Protein AF-A0A7L4PED5-F1 (afdb_monomer)

pLDDT: mean 73.55, std 10.2, range [44.81, 88.31]

Solvent-accessible surface area (backbone atoms only — not comparable to full-atom values): 6366 Å² total; per-residue (Å²): 134,79,82,50,71,69,56,57,51,51,52,54,52,52,54,52,50,52,54,52,52,51,51,52,52,52,51,52,55,49,51,56,51,48,53,55,50,48,52,54,48,50,52,52,55,54,43,33,33,73,66,26,51,54,48,44,52,56,38,33,75,76,41,46,76,58,37,52,53,51,50,54,53,52,53,53,35,44,74,69,58,78,46,86,58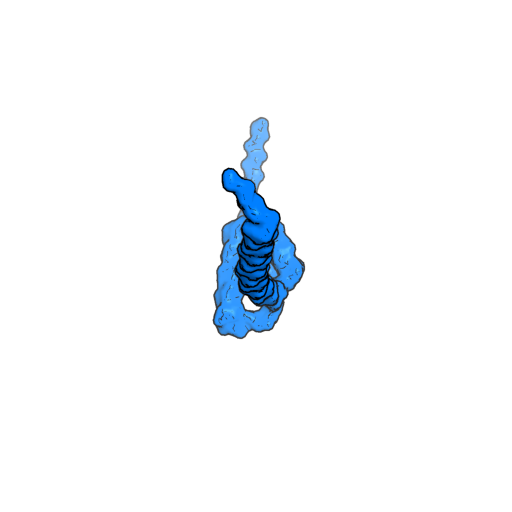,56,44,43,45,68,58,55,46,51,53,50,61,74,65,50,70,78,71,82,76,79,76,76,81,76,133

Secondary structure (DSSP, 8-state):
-PPPHHHHHHHHHHHHHHHHHHHHHHHHHHHHHHHHHHHHHHHHHHHB-HHHHHHHHHHHHH-HHHHHHHHHHHHHHHHTT---SPBPHHHHHHHHHHS--S---------

Nearest PDB structures (foldseek):
  6iqc-assembly1_A  TM=5.402E-01  e=1.244E-05  Saccharolobus solfataricus P2
  2cru-assembly1_A  TM=6.085E-01  e=1.647E-02  Homo sapiens
  6vmt-assembly1_A  TM=6.119E-01  e=2.026E-02  Leishmania major
  2k6b-assembly1_A  TM=5.096E-01  e=1.015E-02  Homo sapiens
  2fh0-assembly1_A  TM=7.480E-01  e=1.611E-01  Saccharomyces cerevisiae

Foldseek 3Di:
DDDDPVNVVVVVVVVVVVVVVVVVVVVVVVVVVVVVVVVVVVVVCFAAPPLRVVVLVVCCVVPVVLSVVVVVVSVVCVVVVVDRGHDDPVNSVVSCVVPVDPDPPPPPDDD

Sequence (111 aa):
MYMTNDELEGIRRKKLEELKQEQIRIAQEEAAKEELQAKKQSILRSILTPKARERLNSVRTTRPSFADQVELQLIALVQSGQIRQQVNDDQLKRILLLLQPKKKDINIRRI

Mean predicted aligned error: 13.41 Å

Structure (mmCIF, N/CA/C/O backbone):
data_AF-A0A7L4PED5-F1
#
_entry.id   AF-A0A7L4PED5-F1
#
loop_
_atom_site.group_PDB
_atom_site.id
_atom_site.type_symbol
_atom_site.label_atom_id
_atom_site.label_alt_id
_atom_site.label_comp_id
_atom_site.label_asym_id
_atom_site.label_entity_id
_atom_site.label_seq_id
_atom_site.pdbx_PDB_ins_code
_atom_site.Cartn_x
_atom_site.Cartn_y
_atom_site.Cartn_z
_atom_site.occupancy
_atom_site.B_iso_or_equiv
_atom_site.auth_seq_id
_atom_site.auth_comp_id
_atom_site.auth_asym_id
_atom_site.auth_atom_id
_atom_site.pdbx_PDB_model_num
ATOM 1 N N . MET A 1 1 ? 45.705 10.418 -44.739 1.00 44.81 1 MET A N 1
ATOM 2 C CA . MET A 1 1 ? 44.472 9.849 -45.319 1.00 44.81 1 MET A CA 1
ATOM 3 C C . MET A 1 1 ? 43.314 10.574 -44.653 1.00 44.81 1 MET A C 1
ATOM 5 O O . MET A 1 1 ? 43.173 10.447 -43.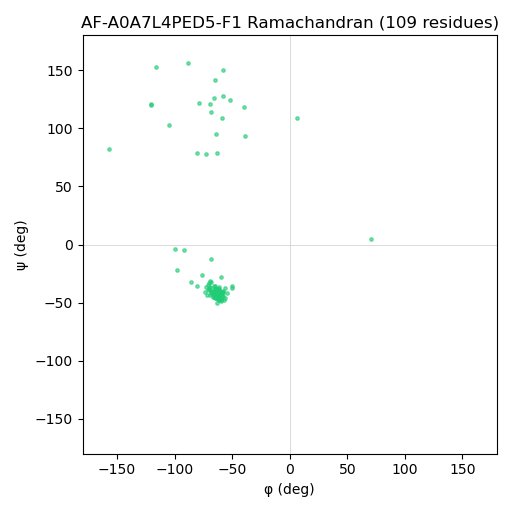445 1.00 44.81 1 MET A O 1
ATOM 9 N N . TYR A 1 2 ? 42.618 11.455 -45.377 1.00 55.31 2 TYR A N 1
ATOM 10 C CA . TYR A 1 2 ? 41.460 12.178 -44.842 1.00 55.31 2 TYR A CA 1
ATOM 11 C C . TYR A 1 2 ? 40.277 11.216 -44.874 1.00 55.31 2 TYR A C 1
ATOM 13 O O . TYR A 1 2 ? 39.980 10.692 -45.944 1.00 55.31 2 TYR A O 1
ATOM 21 N N . MET A 1 3 ? 39.654 10.953 -43.723 1.00 56.78 3 MET A N 1
ATOM 22 C CA . MET A 1 3 ? 38.354 10.281 -43.695 1.00 56.78 3 MET A CA 1
ATOM 23 C C . MET A 1 3 ? 37.419 11.041 -44.633 1.00 56.78 3 MET A C 1
ATOM 25 O O . MET A 1 3 ? 37.297 12.266 -44.538 1.00 56.78 3 MET A O 1
ATOM 29 N N . THR A 1 4 ? 36.842 10.328 -45.590 1.00 69.75 4 THR A N 1
ATOM 30 C CA . THR A 1 4 ? 35.994 10.923 -46.622 1.00 69.75 4 THR A CA 1
ATOM 31 C C . THR A 1 4 ? 34.749 11.500 -45.939 1.00 69.75 4 THR A C 1
ATOM 33 O O . THR A 1 4 ? 34.255 10.904 -44.987 1.00 69.75 4 THR A O 1
ATOM 36 N N . ASN A 1 5 ? 34.240 12.658 -46.376 1.00 69.25 5 ASN A N 1
ATOM 37 C CA . ASN A 1 5 ? 33.069 13.314 -45.756 1.00 69.25 5 ASN A CA 1
ATOM 38 C C . ASN A 1 5 ? 31.880 12.332 -45.591 1.00 69.25 5 ASN A C 1
ATOM 40 O O . ASN A 1 5 ? 31.237 12.289 -44.546 1.00 69.25 5 ASN A O 1
ATOM 44 N N . ASP A 1 6 ? 31.733 11.430 -46.563 1.00 72.81 6 ASP A N 1
ATOM 45 C CA . ASP A 1 6 ? 30.780 10.315 -46.590 1.00 72.81 6 ASP A CA 1
ATOM 46 C C . ASP A 1 6 ? 30.910 9.335 -45.396 1.00 72.81 6 ASP A C 1
ATOM 48 O O . ASP A 1 6 ? 29.916 8.931 -44.791 1.00 72.81 6 ASP A O 1
ATOM 52 N N . GLU A 1 7 ? 32.136 9.019 -44.962 1.00 72.44 7 GLU A N 1
ATOM 53 C CA . GLU A 1 7 ? 32.384 8.138 -43.810 1.00 72.44 7 GLU A CA 1
ATOM 54 C C . GLU A 1 7 ? 32.007 8.815 -42.483 1.00 72.44 7 GLU A C 1
ATOM 56 O O . GLU A 1 7 ? 31.491 8.167 -41.566 1.00 72.44 7 GLU A O 1
ATOM 61 N N . LEU A 1 8 ? 32.212 10.134 -42.381 1.00 72.75 8 LEU A N 1
ATOM 62 C CA . LEU A 1 8 ? 31.850 10.920 -41.200 1.00 72.75 8 LEU A CA 1
ATOM 63 C C . LEU A 1 8 ? 30.323 11.048 -41.060 1.00 72.75 8 LEU A C 1
ATOM 65 O O . LEU A 1 8 ? 29.784 10.951 -39.951 1.00 72.75 8 LEU A O 1
ATOM 69 N N . GLU A 1 9 ? 29.617 11.211 -42.180 1.00 78.06 9 GLU A N 1
ATOM 70 C CA . GLU A 1 9 ? 28.154 11.207 -42.227 1.00 78.06 9 GLU A CA 1
ATOM 71 C C . GLU A 1 9 ? 27.577 9.833 -41.865 1.00 78.06 9 GLU A C 1
ATOM 73 O O . GLU A 1 9 ? 26.634 9.755 -41.069 1.00 78.06 9 GLU A O 1
ATOM 78 N N . GLY A 1 10 ? 28.189 8.745 -42.348 1.00 80.44 10 GLY A N 1
ATOM 79 C CA . GLY A 1 10 ? 27.819 7.375 -41.986 1.00 80.44 10 GLY A CA 1
ATOM 80 C C . GLY A 1 10 ? 27.920 7.102 -40.480 1.00 80.44 10 GLY A C 1
ATOM 81 O O . GLY A 1 10 ? 26.984 6.567 -39.877 1.00 80.44 10 GLY A O 1
ATOM 82 N N . ILE A 1 11 ? 29.013 7.537 -39.841 1.00 78.62 11 ILE A N 1
ATOM 83 C CA . ILE A 1 11 ? 29.213 7.405 -38.386 1.00 78.62 11 ILE A CA 1
ATOM 84 C C . ILE A 1 11 ? 28.171 8.221 -37.610 1.00 78.62 11 ILE A C 1
ATOM 86 O O . ILE A 1 11 ? 27.589 7.725 -36.640 1.00 78.62 11 ILE A O 1
ATOM 90 N N . ARG A 1 12 ? 27.884 9.456 -38.046 1.00 82.75 12 ARG A N 1
ATOM 91 C CA . ARG A 1 12 ? 26.879 10.320 -37.409 1.00 82.75 12 ARG A CA 1
ATOM 92 C C . ARG A 1 12 ? 25.481 9.714 -37.492 1.00 82.75 12 ARG A C 1
ATOM 94 O O . ARG A 1 12 ? 24.756 9.731 -36.500 1.00 82.75 12 ARG A O 1
ATOM 101 N N . ARG A 1 13 ? 25.113 9.157 -38.648 1.00 85.44 13 ARG A N 1
ATOM 102 C CA . ARG A 1 13 ? 23.807 8.526 -38.885 1.00 85.44 13 ARG A CA 1
ATOM 103 C C . ARG A 1 13 ? 23.622 7.280 -38.021 1.00 85.44 13 ARG A C 1
ATOM 105 O O . ARG A 1 13 ? 22.607 7.160 -37.341 1.00 85.44 13 ARG A O 1
ATOM 112 N N . LYS A 1 14 ? 24.652 6.430 -37.956 1.00 85.44 14 LYS A N 1
ATOM 113 C CA . LYS A 1 14 ? 24.666 5.215 -37.133 1.00 85.44 14 LYS A CA 1
ATOM 114 C C . LYS A 1 14 ? 24.534 5.532 -35.641 1.00 85.44 14 LYS A C 1
ATOM 116 O O . LYS A 1 14 ? 23.693 4.946 -34.968 1.00 85.44 14 LYS A O 1
ATOM 121 N N . LYS A 1 15 ? 25.262 6.543 -35.148 1.00 84.00 15 LYS A N 1
ATOM 122 C CA . LYS A 1 15 ? 25.159 7.001 -33.752 1.00 84.00 15 LYS A CA 1
ATOM 123 C C . LYS A 1 15 ? 23.758 7.520 -33.406 1.00 84.00 15 LYS A C 1
ATOM 125 O O . LYS A 1 15 ? 23.281 7.321 -32.291 1.00 84.00 15 LYS A O 1
ATOM 130 N N . LEU A 1 16 ? 23.107 8.194 -34.355 1.00 85.06 16 LEU A N 1
ATOM 131 C CA . LEU A 1 16 ? 21.765 8.751 -34.187 1.00 85.06 16 LEU A CA 1
ATOM 132 C C . LEU A 1 16 ? 20.690 7.654 -34.177 1.00 85.06 16 LEU A C 1
ATOM 134 O O . LEU A 1 16 ? 19.740 7.735 -33.400 1.00 85.06 16 LEU A O 1
ATOM 138 N N . GLU A 1 17 ? 20.862 6.610 -34.989 1.00 86.81 17 GLU A N 1
ATOM 139 C CA . GLU A 1 17 ? 20.023 5.407 -34.966 1.00 86.81 17 GLU A CA 1
ATOM 140 C C . GLU A 1 17 ? 20.163 4.621 -33.661 1.00 86.81 17 GLU A C 1
ATOM 142 O O . GLU A 1 17 ? 19.146 4.267 -33.066 1.00 86.81 17 GLU A O 1
ATOM 147 N N . GLU A 1 18 ? 21.390 4.413 -33.176 1.00 84.94 18 GLU A N 1
ATOM 148 C CA . GLU A 1 18 ? 21.638 3.727 -31.902 1.00 84.94 18 GLU A CA 1
ATOM 149 C C . GLU A 1 18 ? 21.002 4.477 -30.723 1.00 84.94 18 GLU A C 1
ATOM 151 O O . GLU A 1 18 ? 20.282 3.878 -29.926 1.00 84.94 18 GLU A O 1
ATOM 156 N N . LEU A 1 19 ? 21.171 5.804 -30.657 1.00 85.75 19 LEU A N 1
ATOM 157 C CA . LEU A 1 19 ? 20.524 6.641 -29.638 1.00 85.75 19 LEU A CA 1
ATOM 158 C C . LEU A 1 19 ? 18.994 6.571 -29.716 1.00 85.75 19 LEU A C 1
ATOM 160 O O . LEU A 1 19 ? 18.313 6.535 -28.691 1.00 85.75 19 LEU A O 1
ATOM 164 N N . LYS A 1 20 ? 18.430 6.552 -30.927 1.00 85.31 20 LYS A N 1
ATOM 165 C CA . LYS A 1 20 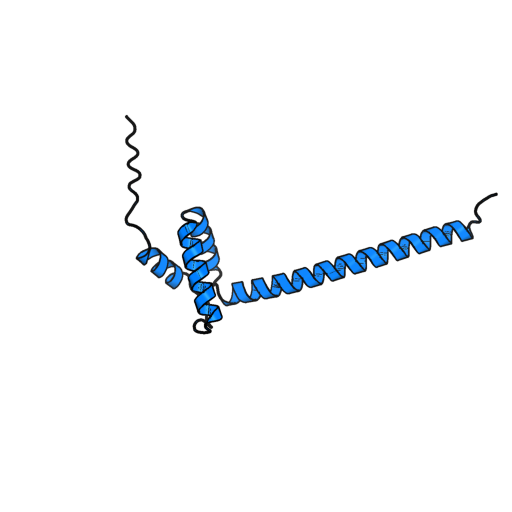? 16.981 6.440 -31.118 1.00 85.31 20 LYS A CA 1
ATOM 166 C C . LYS A 1 20 ? 16.467 5.069 -30.673 1.00 85.31 20 LYS A C 1
ATOM 168 O O . LYS A 1 20 ? 15.430 5.006 -30.018 1.00 85.31 20 LYS A O 1
ATOM 173 N N . GLN A 1 21 ? 17.184 3.990 -30.986 1.00 88.31 21 GLN A N 1
ATOM 174 C CA . GLN A 1 21 ? 16.848 2.641 -30.526 1.00 88.31 21 GLN A CA 1
ATOM 175 C C . GLN A 1 21 ? 16.940 2.507 -29.005 1.00 88.31 21 GLN A C 1
ATOM 177 O O . GLN A 1 21 ? 16.056 1.900 -28.400 1.00 88.31 21 GLN A O 1
ATOM 182 N N . GLU A 1 22 ? 17.961 3.092 -28.381 1.00 87.25 22 GLU A N 1
ATOM 183 C CA . GLU A 1 22 ? 18.111 3.089 -26.926 1.00 87.25 22 GLU A CA 1
ATOM 184 C C . GLU A 1 22 ? 16.959 3.832 -26.240 1.00 87.25 22 GLU A C 1
ATOM 186 O O . GLU A 1 22 ? 16.333 3.286 -25.332 1.00 87.25 22 GLU A O 1
ATOM 191 N N . GLN A 1 23 ? 16.577 5.011 -26.739 1.00 85.25 23 GLN A N 1
ATOM 192 C CA . GLN A 1 23 ? 15.423 5.736 -26.199 1.00 85.25 23 GLN A CA 1
ATOM 193 C C . GLN A 1 23 ? 14.104 4.968 -26.357 1.00 85.25 23 GLN A C 1
ATOM 195 O O . GLN A 1 23 ? 13.289 4.969 -25.438 1.00 85.25 23 GLN A O 1
ATOM 200 N N . ILE A 1 24 ? 13.892 4.274 -27.480 1.00 85.44 24 ILE A N 1
ATOM 201 C CA . ILE A 1 24 ? 12.695 3.440 -27.677 1.00 85.44 24 ILE A CA 1
ATOM 202 C C . ILE A 1 24 ? 12.669 2.281 -26.674 1.00 85.44 24 ILE A C 1
ATOM 204 O O . ILE A 1 24 ? 11.614 1.982 -26.118 1.00 85.44 24 ILE A O 1
ATOM 208 N N . ARG A 1 25 ? 13.818 1.648 -26.407 1.00 84.25 25 ARG A N 1
ATOM 209 C CA . ARG A 1 25 ? 13.923 0.572 -25.410 1.00 84.25 25 ARG A CA 1
ATOM 210 C C . ARG A 1 25 ? 13.616 1.066 -24.000 1.00 84.25 25 ARG A C 1
ATOM 212 O O . ARG A 1 25 ? 12.835 0.426 -23.302 1.00 84.25 25 ARG A O 1
ATOM 219 N N . ILE A 1 26 ? 14.180 2.208 -23.610 1.00 84.81 26 ILE A N 1
ATOM 220 C CA . ILE A 1 26 ? 13.923 2.819 -22.300 1.00 84.81 26 ILE A CA 1
ATOM 221 C C . ILE A 1 26 ? 12.437 3.170 -22.166 1.00 84.81 26 ILE A C 1
ATOM 223 O O . ILE A 1 26 ? 11.808 2.780 -21.187 1.00 84.81 26 ILE A O 1
ATOM 227 N N . ALA A 1 27 ? 11.845 3.808 -23.180 1.00 82.00 27 ALA A N 1
ATOM 228 C CA . ALA A 1 27 ? 10.427 4.169 -23.174 1.00 82.00 27 ALA A CA 1
ATOM 229 C C . ALA A 1 27 ? 9.498 2.944 -23.086 1.00 82.00 27 ALA A C 1
ATOM 231 O O . ALA A 1 27 ? 8.484 2.986 -22.392 1.00 82.00 27 ALA A O 1
ATOM 232 N N . GLN A 1 28 ? 9.837 1.836 -23.755 1.00 81.00 28 GLN A N 1
ATOM 233 C CA . GLN A 1 28 ? 9.067 0.592 -23.652 1.00 81.00 28 GLN A CA 1
ATOM 234 C C . GLN A 1 28 ? 9.158 -0.042 -22.261 1.00 81.00 28 GLN A C 1
ATOM 236 O O . GLN A 1 28 ? 8.155 -0.530 -21.738 1.00 81.00 28 GLN A O 1
ATOM 241 N N . GLU A 1 29 ? 10.342 -0.034 -21.648 1.00 80.06 29 GLU A N 1
ATOM 242 C CA . GLU A 1 29 ? 10.526 -0.583 -20.306 1.00 80.06 29 GLU A CA 1
ATOM 243 C C . GLU A 1 29 ? 9.824 0.272 -19.238 1.00 80.06 29 GLU A C 1
ATOM 245 O O . GLU A 1 29 ? 9.232 -0.259 -18.294 1.00 80.06 29 GLU A O 1
ATOM 250 N N . GLU A 1 30 ? 9.842 1.592 -19.408 1.00 80.50 30 GLU A N 1
ATOM 251 C CA . GLU A 1 30 ? 9.157 2.539 -18.531 1.00 80.50 30 GLU A CA 1
ATOM 252 C C . GLU A 1 30 ? 7.632 2.395 -18.638 1.00 80.50 30 GLU A C 1
ATOM 254 O O . GLU A 1 30 ? 6.966 2.229 -17.615 1.00 80.50 30 GLU A O 1
ATOM 259 N N . ALA A 1 31 ? 7.091 2.285 -19.858 1.00 77.56 31 ALA A N 1
ATOM 260 C CA . ALA A 1 31 ? 5.667 2.039 -20.090 1.00 77.56 31 ALA A CA 1
ATOM 261 C C . ALA A 1 31 ? 5.177 0.725 -19.448 1.00 77.56 31 ALA A C 1
ATOM 263 O O . ALA A 1 31 ? 4.127 0.696 -18.802 1.00 77.56 31 ALA A O 1
ATOM 264 N N . ALA A 1 32 ? 5.956 -0.358 -19.553 1.00 77.56 32 ALA A N 1
ATOM 265 C CA . ALA A 1 32 ? 5.609 -1.639 -18.936 1.00 77.56 32 ALA A CA 1
ATOM 266 C C .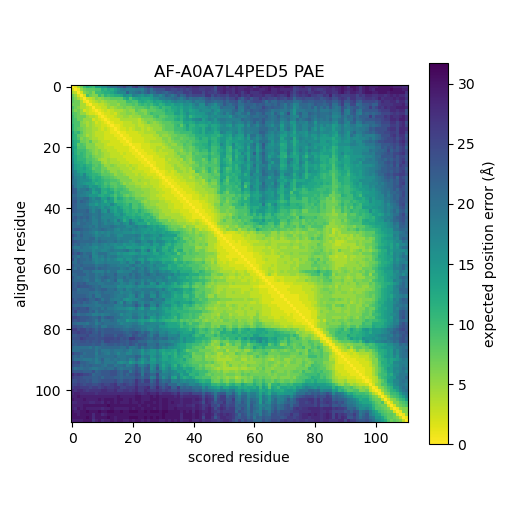 ALA A 1 32 ? 5.601 -1.566 -17.396 1.00 77.56 32 ALA A C 1
ATOM 268 O O . ALA A 1 32 ? 4.731 -2.151 -16.738 1.00 77.56 32 ALA A O 1
ATOM 269 N N . LYS A 1 33 ? 6.551 -0.830 -16.802 1.00 78.25 33 LYS A N 1
ATOM 270 C CA . LYS A 1 33 ? 6.588 -0.581 -15.351 1.00 78.25 33 LYS A CA 1
ATOM 271 C C . LYS A 1 33 ? 5.405 0.279 -14.909 1.00 78.25 33 LYS A C 1
ATOM 273 O O . LYS A 1 33 ? 4.779 -0.043 -13.894 1.00 78.25 33 LYS A O 1
ATOM 278 N N . GLU A 1 34 ? 5.073 1.318 -15.668 1.00 78.19 34 GLU A N 1
ATOM 279 C CA . GLU A 1 34 ? 3.934 2.193 -15.397 1.00 78.19 34 GLU A CA 1
ATOM 280 C C . GLU A 1 34 ? 2.604 1.448 -15.458 1.00 78.19 34 GLU A C 1
ATOM 282 O O . GLU A 1 34 ? 1.809 1.574 -14.532 1.00 78.19 34 GLU A O 1
ATOM 287 N N . GLU A 1 35 ? 2.370 0.599 -16.461 1.00 78.38 35 GLU A N 1
ATOM 288 C CA . GLU A 1 35 ? 1.143 -0.202 -16.539 1.00 78.38 35 GLU A CA 1
ATOM 289 C C . GLU A 1 35 ? 0.961 -1.111 -15.318 1.00 78.38 35 GLU A C 1
ATOM 291 O O . GLU A 1 35 ? -0.142 -1.249 -14.775 1.00 78.38 35 GLU A O 1
ATOM 296 N N . LEU A 1 36 ? 2.045 -1.735 -14.858 1.00 77.06 36 LEU A N 1
ATOM 297 C CA . LEU A 1 36 ? 2.010 -2.649 -13.721 1.00 77.06 36 LEU A CA 1
ATOM 298 C C . LEU A 1 36 ? 1.773 -1.886 -12.408 1.00 77.06 36 LEU A C 1
ATOM 300 O O . LEU A 1 36 ? 0.986 -2.324 -11.561 1.00 77.06 36 LEU A O 1
ATOM 304 N N . GLN A 1 37 ? 2.391 -0.712 -12.255 1.00 76.56 37 GLN A N 1
ATOM 305 C CA . GLN A 1 37 ? 2.123 0.192 -11.137 1.00 76.56 37 GLN A CA 1
ATOM 306 C C . GLN A 1 37 ? 0.705 0.766 -11.179 1.00 76.56 37 GLN A C 1
ATOM 308 O O . GLN A 1 37 ? 0.050 0.822 -10.139 1.00 76.56 37 GLN A O 1
ATOM 313 N N . ALA A 1 38 ? 0.204 1.139 -12.354 1.00 77.19 38 ALA A N 1
ATOM 314 C CA . ALA A 1 38 ? -1.134 1.673 -12.550 1.00 77.19 38 ALA A CA 1
ATOM 315 C C . ALA A 1 38 ? -2.196 0.626 -12.216 1.00 77.19 38 ALA A C 1
ATOM 317 O O . ALA A 1 38 ? -3.134 0.934 -11.486 1.00 77.19 38 ALA A O 1
ATOM 318 N N . LYS A 1 39 ? -2.028 -0.634 -12.640 1.00 74.31 39 LYS A N 1
ATOM 319 C CA . LYS A 1 39 ? -2.926 -1.739 -12.257 1.00 74.31 39 LYS A CA 1
ATOM 320 C C . LYS A 1 39 ? -2.928 -1.960 -10.745 1.00 74.31 39 LYS A C 1
ATOM 322 O O . LYS A 1 39 ? -3.999 -2.012 -10.142 1.00 74.31 39 LYS A O 1
ATOM 327 N N . LYS A 1 40 ? -1.752 -1.999 -10.106 1.00 69.75 40 LYS A N 1
ATOM 328 C CA . LYS A 1 40 ? -1.635 -2.107 -8.639 1.00 69.75 40 LYS A CA 1
ATOM 329 C C . LYS A 1 40 ? -2.302 -0.935 -7.921 1.00 69.75 40 LYS A C 1
ATOM 331 O O . LYS A 1 40 ? -3.093 -1.150 -7.006 1.00 69.75 40 LYS A O 1
ATOM 336 N N . GLN A 1 41 ? -2.029 0.297 -8.349 1.00 71.12 41 GLN A N 1
ATOM 337 C CA . GLN A 1 41 ? -2.654 1.491 -7.786 1.00 71.12 41 GLN A CA 1
ATOM 338 C C . GLN A 1 41 ? -4.155 1.527 -8.042 1.00 71.12 41 GLN A C 1
ATOM 340 O O . GLN A 1 41 ? -4.883 1.984 -7.174 1.00 71.12 41 GLN A O 1
ATOM 345 N N . SER A 1 42 ? -4.633 1.056 -9.189 1.00 73.88 42 SER A N 1
ATOM 346 C CA . SER A 1 42 ? -6.058 1.028 -9.515 1.00 73.88 42 SER A CA 1
ATOM 347 C C . SER A 1 42 ? -6.804 0.028 -8.632 1.00 73.88 42 SER A C 1
ATOM 349 O O . SER A 1 42 ? -7.861 0.355 -8.095 1.00 73.88 42 SER A O 1
ATOM 351 N N . ILE A 1 43 ? -6.206 -1.139 -8.366 1.00 70.62 43 ILE A N 1
ATOM 352 C CA . ILE A 1 43 ? -6.724 -2.111 -7.393 1.00 70.62 43 ILE A CA 1
ATOM 353 C C . ILE A 1 43 ? -6.724 -1.496 -5.990 1.00 70.62 43 ILE A C 1
ATOM 355 O O . ILE A 1 43 ? -7.771 -1.457 -5.352 1.00 70.62 43 ILE A O 1
ATOM 359 N N . LEU A 1 44 ? -5.603 -0.918 -5.542 1.00 66.94 44 LEU A N 1
ATOM 360 C CA . LEU A 1 44 ? -5.496 -0.236 -4.243 1.00 66.94 44 LEU A CA 1
ATOM 361 C C . LEU A 1 44 ? -6.499 0.922 -4.096 1.00 66.94 44 LEU A C 1
ATOM 363 O O . LEU A 1 44 ? -7.114 1.078 -3.046 1.00 66.94 44 LEU A O 1
ATOM 367 N N . ARG A 1 45 ? -6.712 1.717 -5.150 1.00 71.62 45 ARG A N 1
ATOM 368 C CA . ARG A 1 45 ? -7.714 2.796 -5.204 1.00 71.62 45 ARG A CA 1
ATOM 369 C C . ARG A 1 45 ? -9.142 2.253 -5.199 1.00 71.62 45 ARG A C 1
ATOM 371 O O . ARG A 1 45 ? -10.018 2.913 -4.650 1.00 71.62 45 ARG A O 1
ATOM 378 N N . SER A 1 46 ? -9.370 1.081 -5.787 1.00 69.12 46 SER A N 1
ATOM 379 C CA . SER A 1 46 ? -10.682 0.426 -5.825 1.00 69.12 46 SER A CA 1
ATOM 380 C C . SER A 1 46 ? -11.052 -0.235 -4.500 1.00 69.12 46 SER A C 1
ATOM 382 O O . SER A 1 46 ? -12.235 -0.354 -4.205 1.00 69.12 46 SER A O 1
ATOM 384 N N . ILE A 1 47 ? -10.069 -0.628 -3.684 1.00 73.31 47 ILE A N 1
ATOM 385 C CA . ILE A 1 47 ? -10.308 -1.244 -2.369 1.00 73.31 47 ILE A CA 1
ATOM 386 C C . ILE A 1 47 ? -10.212 -0.247 -1.211 1.00 73.31 47 ILE A C 1
ATOM 388 O O . ILE A 1 47 ? -10.790 -0.500 -0.161 1.00 73.31 47 ILE A O 1
ATOM 392 N N . LEU A 1 48 ? -9.523 0.889 -1.374 1.00 75.62 48 LEU A N 1
ATOM 393 C CA . LEU A 1 48 ? -9.386 1.920 -0.339 1.00 75.62 48 LEU A CA 1
ATOM 394 C C . LEU A 1 48 ? -9.949 3.262 -0.805 1.00 75.62 48 LEU A C 1
ATOM 396 O O . LEU A 1 48 ? -9.435 3.897 -1.739 1.00 75.62 48 LEU A O 1
ATOM 400 N N . THR A 1 49 ? -10.929 3.766 -0.053 1.00 81.50 49 THR A N 1
ATOM 401 C CA . THR A 1 49 ? -11.386 5.150 -0.216 1.00 81.50 49 THR A CA 1
ATOM 402 C C . THR A 1 49 ? -10.235 6.147 -0.016 1.00 81.50 49 THR A C 1
ATOM 404 O O . THR A 1 49 ? -9.307 5.880 0.756 1.00 81.50 49 THR A O 1
ATOM 407 N N . PRO A 1 50 ? -10.264 7.320 -0.680 1.00 80.06 50 PRO A N 1
ATOM 408 C CA . PRO A 1 50 ? -9.250 8.357 -0.476 1.00 80.06 50 PRO A CA 1
ATOM 409 C C . PRO A 1 50 ? -9.126 8.749 1.006 1.00 80.06 50 PRO A C 1
ATOM 411 O O . PRO A 1 50 ? -8.016 8.790 1.528 1.00 80.06 50 PRO A O 1
ATOM 414 N N . LYS A 1 51 ? -10.255 8.877 1.720 1.00 80.12 51 LYS A N 1
ATOM 415 C CA . LYS A 1 51 ? -10.273 9.135 3.170 1.00 80.12 51 LYS A CA 1
ATOM 416 C C . LYS A 1 51 ? -9.599 8.027 3.991 1.00 80.12 51 LYS A C 1
ATOM 418 O O . LYS A 1 51 ? -8.849 8.334 4.913 1.00 80.12 51 LYS A O 1
ATOM 423 N N . ALA A 1 52 ? -9.826 6.750 3.660 1.00 80.31 52 ALA A N 1
ATOM 424 C CA . ALA A 1 52 ? -9.179 5.637 4.359 1.00 80.31 52 ALA A CA 1
ATOM 425 C C . ALA A 1 52 ? -7.660 5.611 4.130 1.00 80.31 52 ALA A C 1
ATOM 427 O O . ALA A 1 52 ? -6.923 5.306 5.061 1.00 80.31 52 ALA A O 1
ATOM 428 N N . ARG A 1 53 ? -7.179 5.979 2.933 1.00 80.50 53 ARG A N 1
ATOM 429 C CA . ARG A 1 53 ? -5.737 6.106 2.646 1.00 80.50 53 ARG A CA 1
ATOM 430 C C . ARG A 1 53 ? -5.075 7.209 3.459 1.00 80.50 53 ARG A C 1
ATOM 432 O O . ARG A 1 53 ? -4.006 6.990 4.022 1.00 80.50 53 ARG A O 1
ATOM 439 N N . GLU A 1 54 ? -5.700 8.379 3.532 1.00 83.75 54 GLU A N 1
ATOM 440 C CA . GLU A 1 54 ? -5.190 9.477 4.357 1.00 83.75 54 GLU A CA 1
ATOM 441 C C . GLU A 1 54 ? -5.147 9.083 5.834 1.00 83.75 54 GLU A C 1
ATOM 443 O O . GLU A 1 54 ? -4.115 9.246 6.486 1.00 83.75 54 GLU A O 1
ATOM 448 N N . ARG A 1 55 ? -6.222 8.464 6.342 1.00 81.38 55 ARG A N 1
ATOM 449 C CA . ARG A 1 55 ? -6.266 7.967 7.720 1.00 81.38 55 ARG A CA 1
ATOM 450 C C . ARG A 1 55 ? -5.202 6.905 7.968 1.00 81.38 55 ARG A C 1
ATOM 452 O O . ARG A 1 55 ? -4.503 7.004 8.970 1.00 81.38 55 ARG A O 1
ATOM 459 N N . LEU A 1 56 ? -5.051 5.926 7.075 1.00 80.19 56 LEU A N 1
ATOM 460 C CA . LEU A 1 56 ? -4.029 4.887 7.192 1.00 80.19 56 LEU A CA 1
ATOM 461 C C . LEU A 1 56 ? -2.629 5.506 7.227 1.00 80.19 56 LEU A C 1
ATOM 463 O O . LEU A 1 56 ? -1.829 5.108 8.061 1.00 80.19 56 LEU A O 1
ATOM 467 N N . ASN A 1 57 ? -2.352 6.532 6.415 1.00 83.00 57 ASN A N 1
ATOM 468 C CA . ASN A 1 57 ? -1.085 7.263 6.477 1.00 83.00 57 ASN A CA 1
ATOM 469 C C . ASN A 1 57 ? -0.880 7.971 7.825 1.00 83.00 57 ASN A C 1
ATOM 471 O O . ASN A 1 57 ? 0.176 7.805 8.432 1.00 83.00 57 ASN A O 1
ATOM 475 N N . SER A 1 58 ? -1.879 8.695 8.343 1.00 83.44 58 SER A N 1
ATOM 476 C CA . SER A 1 58 ? -1.785 9.327 9.672 1.00 83.44 58 SER A CA 1
ATOM 477 C C . SER A 1 58 ? -1.627 8.302 10.804 1.00 83.44 58 SER A C 1
ATOM 479 O O . SER A 1 58 ? -0.878 8.515 11.762 1.00 83.44 58 SER A O 1
ATOM 481 N N . VAL A 1 59 ? -2.321 7.167 10.700 1.00 79.44 59 VAL A N 1
ATOM 482 C CA . VAL A 1 59 ? -2.212 6.045 11.639 1.00 79.44 59 VAL A CA 1
ATOM 483 C C . VAL A 1 59 ? -0.838 5.408 11.537 1.00 79.44 59 VAL A C 1
ATOM 485 O O . VAL A 1 59 ? -0.240 5.153 12.567 1.00 79.44 59 VAL A O 1
ATOM 488 N N . ARG A 1 60 ? -0.288 5.212 10.339 1.00 82.38 60 ARG A N 1
ATOM 489 C CA . ARG A 1 60 ? 1.051 4.651 10.136 1.00 82.38 60 ARG A CA 1
ATOM 490 C C . ARG A 1 60 ? 2.126 5.529 10.772 1.00 82.38 60 ARG A C 1
ATOM 492 O O . ARG A 1 60 ? 3.025 5.001 11.416 1.00 82.38 60 ARG A O 1
ATOM 499 N N . THR A 1 61 ? 1.995 6.854 10.670 1.00 80.88 61 THR A N 1
ATOM 500 C CA . THR A 1 61 ? 2.896 7.80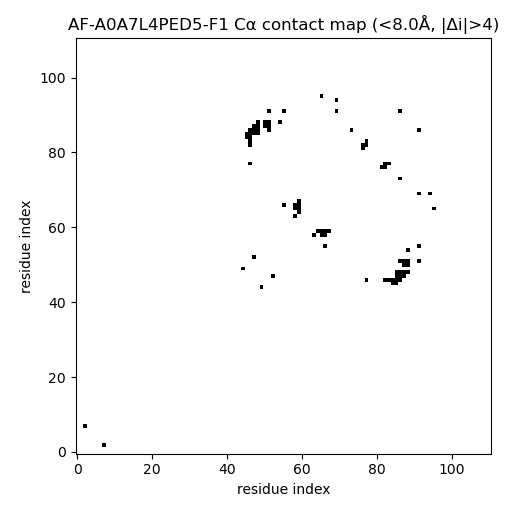9 11.338 1.00 80.88 61 THR A CA 1
ATOM 501 C C . THR A 1 61 ? 2.797 7.738 12.862 1.00 80.88 61 THR A C 1
ATOM 503 O O . THR A 1 61 ? 3.807 7.833 13.550 1.00 80.88 61 THR A O 1
ATOM 506 N N . THR A 1 62 ? 1.592 7.577 13.410 1.00 79.81 62 THR A N 1
ATOM 507 C CA . THR A 1 62 ? 1.384 7.564 14.869 1.00 79.81 62 THR A CA 1
ATOM 508 C C . THR A 1 62 ? 1.600 6.185 15.495 1.00 79.81 62 THR A C 1
ATOM 510 O O . THR A 1 62 ? 2.017 6.089 16.648 1.00 79.81 62 THR A O 1
ATOM 513 N N . ARG A 1 63 ? 1.285 5.116 14.762 1.00 75.69 63 ARG A N 1
ATOM 514 C CA . ARG A 1 63 ? 1.240 3.714 15.191 1.00 75.69 63 ARG A CA 1
ATOM 515 C C . ARG A 1 63 ? 1.405 2.755 13.990 1.00 75.69 63 ARG A C 1
ATOM 517 O O . ARG A 1 63 ? 0.415 2.200 13.505 1.00 75.69 63 ARG A O 1
ATOM 524 N N . PRO A 1 64 ? 2.645 2.486 13.548 1.00 78.88 64 PRO A N 1
ATOM 525 C CA . PRO A 1 64 ? 2.911 1.652 12.373 1.00 78.88 64 PRO A CA 1
ATOM 526 C C . PRO A 1 64 ? 2.426 0.204 12.530 1.00 78.88 64 PRO A C 1
ATOM 528 O O . PRO A 1 64 ? 1.781 -0.309 11.625 1.00 78.88 64 PRO A O 1
ATOM 531 N N . SER A 1 65 ? 2.605 -0.426 13.700 1.00 76.94 65 SER A N 1
ATOM 532 C CA . SER A 1 65 ? 2.170 -1.819 13.924 1.00 76.94 65 SER A CA 1
ATOM 533 C C . SER A 1 65 ? 0.666 -2.046 13.737 1.00 76.94 65 SER A C 1
ATOM 535 O O . SER A 1 65 ? 0.254 -3.146 13.389 1.00 76.94 65 SER A O 1
ATOM 537 N N . PHE A 1 66 ? -0.163 -1.021 13.961 1.00 73.44 66 PHE A N 1
ATOM 538 C CA . PHE A 1 66 ? -1.605 -1.123 13.726 1.00 73.44 66 PHE A CA 1
ATOM 539 C C . PHE A 1 66 ? -1.955 -0.942 12.250 1.00 73.44 66 PHE A C 1
ATOM 541 O O . PHE A 1 66 ? -2.866 -1.605 11.765 1.00 73.44 66 PHE A O 1
ATOM 548 N N . ALA A 1 67 ? -1.239 -0.071 11.533 1.00 78.06 67 ALA A N 1
ATOM 549 C CA . ALA A 1 67 ? -1.414 0.077 10.091 1.00 78.06 67 ALA A CA 1
ATOM 550 C C . ALA A 1 67 ? -1.110 -1.244 9.364 1.00 78.06 67 ALA A C 1
ATOM 552 O O . ALA A 1 67 ? -1.925 -1.676 8.556 1.00 78.06 67 ALA A O 1
ATOM 553 N N . ASP A 1 68 ? -0.034 -1.936 9.754 1.00 80.06 68 ASP A N 1
ATOM 554 C CA . ASP A 1 68 ? 0.334 -3.260 9.232 1.00 80.06 68 ASP A CA 1
ATOM 555 C C . ASP A 1 68 ? -0.774 -4.308 9.427 1.00 80.06 68 ASP A C 1
ATOM 557 O O . ASP A 1 68 ? -1.152 -5.012 8.492 1.00 80.06 68 ASP A O 1
ATOM 561 N N . GLN A 1 69 ? -1.349 -4.396 10.632 1.00 77.06 69 GLN A N 1
ATOM 562 C CA . GLN A 1 69 ? -2.439 -5.339 10.917 1.00 77.06 69 GLN A CA 1
ATOM 563 C C . GLN A 1 69 ? -3.686 -5.050 10.079 1.00 77.06 69 GLN A C 1
ATOM 565 O O . GLN A 1 69 ? -4.340 -5.967 9.581 1.00 77.06 69 GLN A O 1
ATOM 570 N N . VAL A 1 70 ? -4.016 -3.770 9.915 1.00 75.69 70 VAL A N 1
ATOM 571 C CA . VAL A 1 70 ? -5.160 -3.335 9.117 1.00 75.69 70 VAL A CA 1
ATOM 572 C C . VAL A 1 70 ? -4.923 -3.625 7.634 1.00 75.69 70 VAL A C 1
ATOM 574 O O . VAL A 1 70 ? -5.826 -4.138 6.976 1.00 75.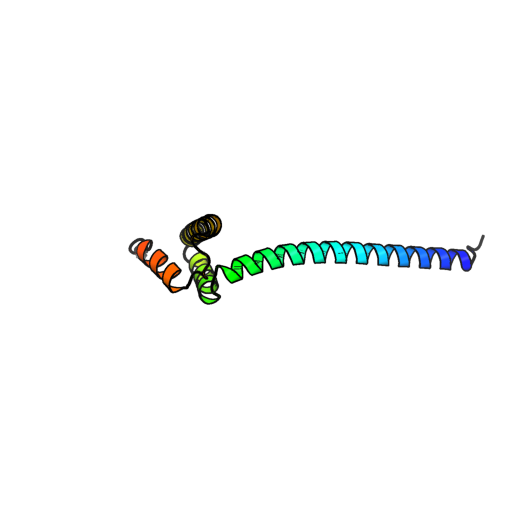69 70 VAL A O 1
ATOM 577 N N . GLU A 1 71 ? -3.717 -3.379 7.117 1.00 75.56 71 GLU A N 1
ATOM 578 C CA . GLU A 1 71 ? -3.329 -3.744 5.750 1.00 75.56 71 GLU A CA 1
ATOM 579 C C . GLU A 1 71 ? -3.436 -5.252 5.511 1.00 75.56 71 GLU A C 1
ATOM 581 O O . GLU A 1 71 ? -4.082 -5.665 4.548 1.00 75.56 71 GLU A O 1
ATOM 586 N N . LEU A 1 72 ? -2.890 -6.078 6.408 1.00 80.62 72 LEU A N 1
ATOM 587 C CA . LEU A 1 72 ? -2.976 -7.538 6.312 1.00 80.62 72 LEU A CA 1
ATOM 588 C C . LEU A 1 72 ? -4.428 -8.029 6.277 1.00 80.62 72 LEU A C 1
ATOM 590 O O . LEU A 1 72 ? -4.780 -8.863 5.440 1.00 80.62 72 LEU A O 1
ATOM 594 N N . GLN A 1 73 ? -5.289 -7.482 7.139 1.00 74.94 73 GLN A N 1
ATOM 595 C CA . GLN A 1 73 ? -6.706 -7.844 7.178 1.00 74.94 73 GLN A CA 1
ATOM 596 C C . GLN A 1 73 ? -7.425 -7.436 5.883 1.00 74.94 73 GLN A C 1
ATOM 598 O O . GLN A 1 73 ? -8.195 -8.219 5.328 1.00 74.94 73 GLN A O 1
ATOM 603 N N . LEU A 1 74 ? -7.159 -6.228 5.378 1.00 74.81 74 LEU A N 1
ATOM 604 C CA . LEU A 1 74 ? -7.704 -5.736 4.111 1.00 74.81 74 LEU A CA 1
ATOM 605 C C . LEU A 1 74 ? -7.294 -6.628 2.934 1.00 74.81 74 LEU A C 1
ATOM 607 O O . LEU A 1 74 ? -8.139 -6.998 2.120 1.00 74.81 74 LEU A O 1
ATOM 611 N N . ILE A 1 75 ? -6.014 -6.993 2.857 1.00 74.44 75 ILE A N 1
ATOM 612 C CA . ILE A 1 75 ? -5.472 -7.846 1.794 1.00 74.44 75 ILE A CA 1
ATOM 613 C C . ILE A 1 75 ? -6.137 -9.225 1.829 1.00 74.44 75 ILE A C 1
ATOM 615 O O . ILE A 1 75 ? -6.604 -9.702 0.792 1.00 74.44 75 ILE A O 1
ATOM 619 N N . ALA A 1 76 ? -6.248 -9.835 3.013 1.00 78.25 76 ALA A N 1
ATOM 620 C CA . ALA A 1 76 ? -6.892 -11.136 3.183 1.00 78.25 76 ALA A CA 1
ATOM 621 C C . ALA A 1 76 ? -8.367 -11.114 2.740 1.00 78.25 76 ALA A C 1
ATOM 623 O O . ALA A 1 76 ? -8.836 -12.028 2.061 1.00 78.25 76 ALA A O 1
ATOM 624 N N . LEU A 1 77 ? -9.094 -10.043 3.065 1.00 76.31 77 LEU A N 1
ATOM 625 C CA . LEU A 1 77 ? -10.509 -9.892 2.719 1.00 76.31 77 LEU A CA 1
ATOM 626 C C . LEU A 1 77 ? -10.747 -9.671 1.216 1.00 76.31 77 LEU A C 1
ATOM 628 O O . LEU A 1 77 ? -11.753 -10.138 0.675 1.00 76.31 77 LEU A O 1
ATOM 632 N N . VAL A 1 78 ? -9.822 -8.989 0.537 1.00 74.88 78 VAL A N 1
ATOM 633 C CA . VAL A 1 78 ? -9.849 -8.802 -0.922 1.00 74.88 78 VAL A CA 1
ATOM 634 C C . VAL A 1 78 ? -9.511 -10.109 -1.641 1.00 74.88 78 VAL A C 1
ATOM 636 O O . VAL A 1 78 ? -10.211 -10.481 -2.580 1.00 74.88 78 VAL A O 1
ATOM 639 N N . GLN A 1 79 ? -8.494 -10.845 -1.180 1.00 73.56 79 GLN A N 1
ATOM 640 C CA . GLN A 1 79 ? -8.130 -12.154 -1.741 1.00 73.56 79 GLN A CA 1
ATOM 641 C C . GLN A 1 79 ? -9.233 -13.200 -1.557 1.00 73.56 79 GLN A C 1
ATOM 643 O O . GLN A 1 79 ? -9.495 -13.986 -2.462 1.00 73.56 79 GLN A O 1
ATOM 648 N N . SER A 1 80 ? -9.915 -13.178 -0.411 1.00 79.19 80 SER A N 1
ATOM 649 C CA . SER A 1 80 ? -11.068 -14.040 -0.135 1.00 79.19 80 SER A CA 1
ATOM 650 C C . SER A 1 80 ? -12.296 -13.684 -0.991 1.00 79.19 80 SER A C 1
ATOM 652 O O . SER A 1 80 ? -13.258 -14.446 -1.052 1.00 79.19 80 SER A O 1
ATOM 654 N N . GLY A 1 81 ? -12.294 -12.527 -1.666 1.00 71.88 81 GLY A N 1
ATOM 655 C CA . GLY A 1 81 ? -13.419 -12.059 -2.476 1.00 71.88 81 GLY A CA 1
ATOM 656 C C . GLY A 1 81 ? -14.641 -11.625 -1.656 1.00 71.88 81 GLY A C 1
ATOM 657 O O . GLY A 1 81 ? -15.664 -11.266 -2.244 1.00 71.88 81 GLY A O 1
ATOM 658 N N . GLN A 1 82 ? -14.535 -11.626 -0.320 1.00 65.75 82 GLN A N 1
ATOM 659 C CA . GLN A 1 82 ? -15.557 -11.126 0.605 1.00 65.75 82 GLN A CA 1
ATOM 660 C C . GLN A 1 82 ? -15.691 -9.604 0.539 1.00 65.75 82 GLN A C 1
ATOM 662 O O . GLN A 1 82 ? -16.788 -9.079 0.724 1.00 65.75 82 GLN A O 1
ATOM 667 N N . ILE A 1 83 ? -14.600 -8.888 0.252 1.00 63.88 83 ILE A N 1
ATOM 668 C CA . ILE A 1 83 ? -14.630 -7.442 0.039 1.00 63.88 83 ILE A CA 1
ATOM 669 C C . ILE A 1 83 ? -14.507 -7.147 -1.454 1.00 63.88 83 ILE A C 1
ATOM 671 O O . ILE A 1 83 ? -13.432 -7.190 -2.044 1.00 63.88 83 ILE A O 1
ATOM 675 N N . ARG A 1 84 ? -15.654 -6.818 -2.056 1.00 59.53 84 ARG A N 1
ATOM 676 C CA . ARG A 1 84 ? -15.771 -6.243 -3.410 1.00 59.53 84 ARG A CA 1
ATOM 677 C C . ARG A 1 84 ? -15.974 -4.727 -3.393 1.00 59.53 84 ARG A C 1
ATOM 679 O O . ARG A 1 84 ? -16.070 -4.106 -4.445 1.00 59.53 84 ARG A O 1
ATOM 686 N N . GLN A 1 85 ? -16.105 -4.142 -2.204 1.00 62.94 85 GLN A N 1
ATOM 687 C CA . GLN A 1 85 ? -16.454 -2.739 -2.003 1.00 62.94 85 GLN A CA 1
ATOM 688 C C . GLN A 1 85 ? -15.314 -1.994 -1.314 1.00 62.94 85 GLN A C 1
ATOM 690 O O . GLN A 1 85 ? -14.539 -2.576 -0.560 1.00 62.94 85 GLN A O 1
ATOM 695 N N . GLN A 1 86 ? -15.230 -0.692 -1.567 1.00 67.75 86 GLN A N 1
ATOM 696 C CA . GLN A 1 86 ? -14.219 0.175 -0.973 1.00 67.75 86 GLN A CA 1
ATOM 697 C C . GLN A 1 86 ? -14.292 0.133 0.560 1.00 67.75 86 GLN A C 1
ATOM 699 O O . GLN A 1 86 ? -15.341 0.386 1.155 1.00 67.75 86 GLN A O 1
ATOM 704 N N . VAL A 1 87 ? -13.161 -0.135 1.212 1.00 74.50 87 VAL A N 1
ATOM 7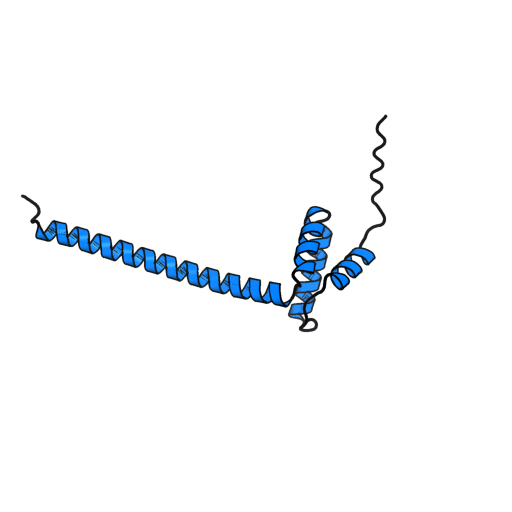05 C CA . VAL A 1 87 ? -13.022 0.006 2.658 1.00 74.50 87 VAL A CA 1
ATOM 706 C C . VAL A 1 87 ? -13.065 1.489 3.005 1.00 74.50 87 VAL A C 1
ATOM 708 O O . VAL A 1 87 ? -12.282 2.320 2.519 1.00 74.50 87 VAL A O 1
ATOM 711 N N . ASN A 1 88 ? -14.046 1.816 3.838 1.00 74.75 88 ASN A N 1
ATOM 712 C CA . ASN A 1 88 ? -14.328 3.168 4.283 1.00 74.75 88 ASN A CA 1
ATOM 713 C C . ASN A 1 88 ? -13.532 3.517 5.539 1.00 74.75 88 ASN A C 1
ATOM 715 O O . ASN A 1 88 ? -13.197 2.653 6.352 1.00 74.75 88 ASN A O 1
ATOM 719 N N . ASP A 1 89 ? -13.324 4.818 5.730 1.00 74.44 89 ASP A N 1
ATOM 720 C CA . ASP A 1 89 ? -12.753 5.379 6.955 1.00 74.44 89 ASP A CA 1
ATOM 721 C C . ASP A 1 89 ? -13.464 4.874 8.219 1.00 74.44 89 ASP A C 1
ATOM 723 O O . ASP A 1 89 ? -12.803 4.583 9.206 1.00 74.44 89 ASP A O 1
ATOM 727 N N . ASP A 1 90 ? -14.789 4.699 8.185 1.00 75.94 90 ASP A N 1
ATOM 728 C CA . ASP A 1 90 ? -15.552 4.242 9.353 1.00 75.94 90 ASP A CA 1
ATOM 729 C C . ASP A 1 90 ? -15.189 2.810 9.773 1.00 75.94 90 ASP A C 1
ATOM 731 O O . ASP A 1 90 ? -15.058 2.526 10.962 1.00 75.94 90 ASP A O 1
ATOM 735 N N . GLN A 1 91 ? -14.937 1.913 8.809 1.00 73.44 91 GLN A N 1
ATOM 736 C CA . GLN A 1 91 ? -14.487 0.553 9.117 1.00 73.44 91 GLN A CA 1
ATOM 737 C C . GLN A 1 91 ? -13.068 0.559 9.681 1.00 73.44 91 GLN A C 1
ATOM 739 O O . GLN A 1 91 ? -12.814 -0.077 10.704 1.00 73.44 91 GLN A O 1
ATOM 744 N N . LEU A 1 92 ? -12.172 1.345 9.072 1.00 74.69 92 LEU A N 1
ATOM 745 C CA . LEU A 1 92 ? -10.822 1.559 9.589 1.00 74.69 92 LEU A CA 1
ATOM 746 C C . LEU A 1 92 ? -10.884 2.084 11.028 1.00 74.69 92 LEU A C 1
ATOM 748 O O 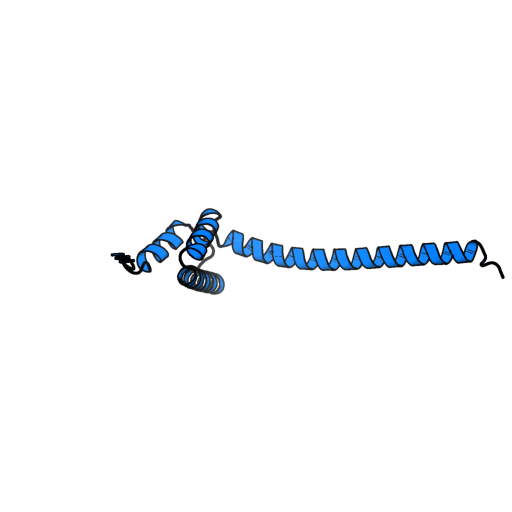. LEU A 1 92 ? -10.201 1.577 11.911 1.00 74.69 92 LEU A O 1
ATOM 752 N N . LYS A 1 93 ? -11.752 3.070 11.275 1.00 74.75 93 LYS A N 1
ATOM 753 C CA . LYS A 1 93 ? -11.959 3.717 12.569 1.00 74.75 93 LYS A CA 1
ATOM 754 C C . LYS A 1 93 ? -12.533 2.759 13.604 1.00 74.75 93 LYS A C 1
ATOM 756 O O . LYS A 1 93 ? -12.082 2.794 14.740 1.00 74.75 93 LYS A O 1
ATOM 761 N N . ARG A 1 94 ? -13.484 1.895 13.241 1.00 74.56 94 ARG A N 1
ATOM 762 C CA . ARG A 1 94 ? -14.017 0.854 14.137 1.00 74.56 94 ARG A CA 1
ATOM 763 C C . ARG A 1 94 ? -12.930 -0.126 14.553 1.00 74.56 94 ARG A C 1
ATOM 765 O O . ARG A 1 94 ? -12.800 -0.397 15.740 1.00 74.56 94 ARG A O 1
ATOM 772 N N . ILE A 1 95 ? -12.124 -0.594 13.602 1.00 71.00 95 ILE A N 1
ATOM 773 C CA . ILE A 1 95 ? -10.984 -1.474 13.883 1.00 71.00 95 ILE A CA 1
AT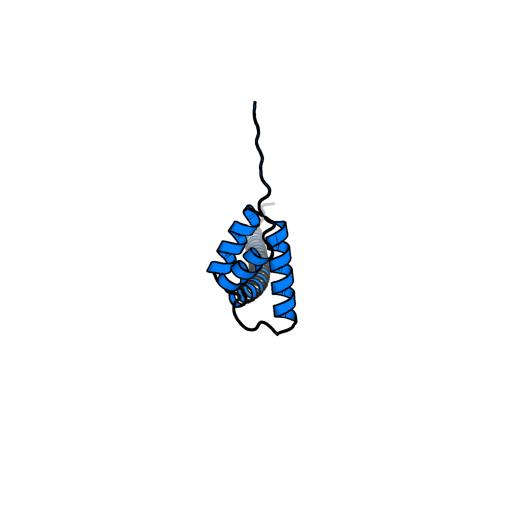OM 774 C C . ILE A 1 95 ? -9.983 -0.738 14.783 1.00 71.00 95 ILE A C 1
ATOM 776 O O . ILE A 1 95 ? -9.623 -1.249 15.835 1.00 71.00 95 ILE A O 1
ATOM 780 N N . LEU A 1 96 ? -9.634 0.509 14.451 1.00 70.44 96 LEU A N 1
ATOM 781 C CA . LEU A 1 96 ? -8.784 1.382 15.269 1.00 70.44 96 LEU A CA 1
ATOM 782 C C . LEU A 1 96 ? -9.315 1.590 16.692 1.00 70.44 96 LEU A C 1
ATOM 784 O O . LEU A 1 96 ? -8.516 1.676 17.617 1.00 70.44 96 LEU A O 1
ATOM 788 N N . LEU A 1 97 ? -10.634 1.698 16.869 1.00 70.44 97 LEU A N 1
ATOM 789 C CA . LEU A 1 97 ? -11.274 1.898 18.169 1.00 70.44 97 LEU A CA 1
ATOM 790 C C . LEU A 1 97 ? -11.249 0.615 19.009 1.00 70.44 97 LEU A C 1
ATOM 792 O O . LEU A 1 97 ? -10.984 0.675 20.204 1.00 70.44 97 LEU A O 1
ATOM 796 N N . LEU A 1 98 ? -11.502 -0.537 18.380 1.00 65.62 98 LEU A N 1
ATOM 797 C CA . LEU A 1 98 ? -11.489 -1.853 19.029 1.00 65.62 98 LEU A CA 1
ATOM 798 C C . LEU A 1 98 ? -10.076 -2.277 19.435 1.00 65.62 98 LEU A C 1
ATOM 800 O O . LEU A 1 98 ? -9.884 -2.894 20.478 1.00 65.62 98 LEU A O 1
ATOM 804 N N . LEU A 1 99 ? -9.094 -1.932 18.607 1.00 59.09 99 LEU A N 1
ATOM 805 C CA . LEU A 1 99 ? -7.691 -2.265 18.808 1.00 59.09 99 LEU A CA 1
ATOM 806 C C . LEU A 1 99 ? -6.913 -1.188 19.559 1.00 59.09 99 LEU A C 1
ATOM 808 O O . LEU A 1 99 ? -5.747 -1.419 19.863 1.00 59.09 99 LEU A O 1
ATOM 812 N N . GLN A 1 100 ? -7.521 -0.038 19.874 1.00 59.88 100 GLN A N 1
ATOM 813 C CA . GLN A 1 100 ? -6.871 1.001 20.664 1.00 59.88 100 GLN A CA 1
ATOM 814 C C . GLN A 1 100 ? -6.477 0.394 22.021 1.00 59.88 100 GLN A C 1
ATOM 816 O O . GLN A 1 100 ? -7.353 0.137 22.852 1.00 59.88 100 GLN A O 1
ATOM 821 N N . PRO A 1 101 ? -5.179 0.170 22.304 1.00 54.03 101 PRO A N 1
ATOM 822 C CA . PRO A 1 101 ? -4.798 -0.174 23.654 1.00 54.03 101 PRO A CA 1
ATOM 823 C C . PRO A 1 101 ? -5.108 1.073 24.479 1.00 54.03 101 PRO A C 1
ATOM 825 O O . PRO A 1 101 ? -4.689 2.179 24.107 1.00 54.03 101 PRO A O 1
ATOM 828 N N . LYS A 1 102 ? -5.897 0.911 25.554 1.00 49.09 102 LYS A N 1
ATOM 829 C CA . LYS A 1 102 ? -6.106 1.956 26.564 1.00 49.09 102 LYS A CA 1
ATOM 830 C C . LYS A 1 102 ? -4.764 2.643 26.786 1.00 49.09 102 LYS A C 1
ATOM 832 O O . LYS A 1 102 ? -3.795 1.964 27.104 1.00 49.09 102 LYS A O 1
ATOM 837 N N . LYS A 1 103 ? -4.737 3.947 26.489 1.00 47.66 103 LYS A N 1
ATOM 838 C CA . LYS A 1 103 ? -3.680 4.923 26.769 1.00 47.66 103 LYS A CA 1
ATOM 839 C C . LYS A 1 103 ? -2.418 4.280 27.357 1.00 47.66 103 LYS A C 1
ATOM 841 O O . LYS A 1 103 ? -2.399 3.926 28.530 1.00 47.66 103 LYS A O 1
ATOM 846 N N . LYS A 1 104 ? -1.325 4.213 26.589 1.00 47.94 104 LYS A N 1
ATOM 847 C CA . LYS A 1 104 ? -0.025 4.330 27.254 1.00 47.94 104 LYS A CA 1
ATOM 848 C C . LYS A 1 104 ? -0.003 5.738 27.836 1.00 47.94 104 LYS A C 1
ATOM 850 O O . LYS A 1 104 ? 0.244 6.701 27.114 1.00 47.94 104 LYS A O 1
ATOM 855 N N . ASP A 1 105 ? -0.378 5.827 29.107 1.00 48.31 105 ASP A N 1
ATOM 856 C CA . ASP A 1 105 ? 0.093 6.814 30.059 1.00 48.31 105 ASP A CA 1
ATOM 857 C C . ASP A 1 105 ? 1.584 7.032 29.803 1.00 48.31 105 ASP A C 1
ATOM 859 O O . ASP A 1 105 ? 2.445 6.314 30.309 1.00 48.31 105 ASP A O 1
ATOM 863 N N . ILE A 1 106 ? 1.907 8.025 28.981 1.00 54.78 106 ILE A N 1
ATOM 864 C CA . ILE A 1 106 ? 3.208 8.671 29.050 1.00 54.78 106 ILE A CA 1
ATOM 865 C C . ILE A 1 106 ? 3.156 9.510 30.326 1.00 54.78 106 ILE A C 1
ATOM 867 O O . ILE A 1 106 ? 2.909 10.711 30.300 1.00 54.78 106 ILE A O 1
ATOM 871 N N . ASN A 1 107 ? 3.327 8.829 31.465 1.00 46.72 107 ASN A N 1
ATOM 872 C CA . ASN A 1 107 ? 3.734 9.434 32.724 1.00 46.72 107 ASN A CA 1
ATOM 873 C C . ASN A 1 107 ? 5.137 10.008 32.505 1.00 46.72 107 ASN A C 1
ATOM 875 O O . ASN A 1 107 ? 6.143 9.407 32.875 1.00 46.72 107 ASN A O 1
ATOM 879 N N . ILE A 1 108 ? 5.216 11.174 31.870 1.00 56.78 108 ILE A N 1
ATOM 880 C CA . ILE A 1 108 ? 6.412 12.003 31.930 1.00 56.78 108 ILE A CA 1
ATOM 881 C C . ILE A 1 108 ? 6.320 12.743 33.263 1.00 56.78 108 ILE A C 1
ATOM 883 O O . ILE A 1 108 ? 5.915 13.898 33.337 1.00 56.78 108 ILE A O 1
ATOM 887 N N . ARG A 1 109 ? 6.667 12.040 34.348 1.00 51.50 109 ARG A N 1
ATOM 888 C CA . ARG A 1 109 ? 7.197 12.711 35.533 1.00 51.50 109 ARG A CA 1
ATOM 889 C C . ARG A 1 109 ? 8.563 13.243 35.130 1.00 51.50 109 ARG A C 1
ATOM 891 O O . ARG A 1 109 ? 9.469 12.454 34.868 1.00 51.50 109 ARG A O 1
ATOM 898 N N . ARG A 1 110 ? 8.716 14.562 35.098 1.00 54.78 110 ARG A N 1
ATOM 899 C CA . ARG A 1 110 ? 10.033 15.171 35.238 1.00 54.78 110 ARG A CA 1
ATOM 900 C C . ARG A 1 110 ? 9.990 16.088 36.454 1.00 54.78 110 ARG A C 1
ATOM 902 O O . ARG A 1 110 ? 9.105 16.931 36.552 1.00 54.78 110 ARG A O 1
ATOM 909 N N . ILE A 1 111 ? 10.880 15.737 37.378 1.00 60.00 111 ILE A N 1
ATOM 910 C CA . ILE A 1 111 ? 11.290 16.420 38.606 1.00 60.00 111 ILE A CA 1
ATOM 911 C C . ILE A 1 111 ? 11.552 17.911 38.408 1.00 60.00 111 ILE A C 1
ATOM 913 O O . ILE A 1 111 ? 11.981 18.277 37.289 1.00 60.00 111 ILE A O 1
#

Radius of gyration: 27.16 Å; Cα contacts (8 Å, |Δi|>4): 43; chains: 1; bounding box: 61×30×85 Å